Protein AF-A0A6N2DQB6-F1 (afdb_monomer_lite)

Radius of gyration: 18.34 Å; chains: 1; bounding box: 42×37×49 Å

Structure (mmCIF, N/CA/C/O backbone):
data_AF-A0A6N2DQB6-F1
#
_entry.id   AF-A0A6N2DQB6-F1
#
loop_
_atom_site.group_PDB
_atom_site.id
_atom_site.type_symbol
_atom_site.label_atom_id
_atom_site.label_alt_id
_atom_site.label_comp_id
_atom_site.label_asym_id
_atom_site.label_entity_id
_atom_site.label_seq_id
_atom_site.pdbx_PDB_ins_code
_atom_site.Cartn_x
_atom_site.Cartn_y
_atom_site.Cartn_z
_atom_site.occupancy
_atom_site.B_iso_or_equiv
_atom_site.auth_seq_id
_atom_site.auth_comp_id
_atom_site.auth_asym_id
_atom_site.auth_atom_id
_atom_site.pdbx_PDB_model_num
ATOM 1 N N . PRO A 1 1 ? 9.654 -8.615 -25.274 1.00 52.31 1 PRO A N 1
ATOM 2 C CA . PRO A 1 1 ? 10.771 -7.632 -25.199 1.00 52.31 1 PRO A CA 1
ATOM 3 C C . PRO A 1 1 ? 10.633 -6.852 -23.901 1.00 52.31 1 PRO A C 1
ATOM 5 O O . PRO A 1 1 ? 9.494 -6.662 -23.495 1.00 52.31 1 PRO A O 1
ATOM 8 N N . ALA A 1 2 ? 11.724 -6.400 -23.272 1.00 80.81 2 ALA A N 1
ATOM 9 C CA . ALA A 1 2 ? 11.607 -5.555 -22.082 1.00 80.81 2 ALA A CA 1
ATOM 10 C C . ALA A 1 2 ? 10.645 -4.388 -22.374 1.00 80.81 2 ALA A C 1
ATOM 12 O O . ALA A 1 2 ? 10.882 -3.607 -23.299 1.00 80.81 2 ALA A O 1
ATOM 13 N N . GLY A 1 3 ? 9.514 -4.366 -21.672 1.00 90.44 3 GLY A N 1
ATOM 14 C CA . GLY A 1 3 ? 8.464 -3.379 -21.862 1.00 90.44 3 GLY A CA 1
ATOM 15 C C . GLY A 1 3 ? 8.499 -2.304 -20.791 1.00 90.44 3 GLY A C 1
ATOM 16 O O . GLY A 1 3 ? 9.259 -2.378 -19.823 1.00 90.44 3 GLY A O 1
ATOM 17 N N . HIS A 1 4 ? 7.688 -1.277 -20.989 1.00 91.69 4 HIS A N 1
ATOM 18 C CA . HIS A 1 4 ? 7.506 -0.214 -20.015 1.00 91.69 4 HIS A CA 1
ATOM 19 C C . HIS A 1 4 ? 6.040 0.190 -19.942 1.00 91.69 4 HIS A C 1
ATOM 21 O O . HIS A 1 4 ? 5.272 0.023 -20.895 1.00 91.69 4 HIS A O 1
ATOM 27 N N . ARG A 1 5 ? 5.677 0.759 -18.796 1.00 92.94 5 ARG A N 1
ATOM 28 C CA . ARG A 1 5 ? 4.374 1.359 -18.556 1.00 92.94 5 ARG A CA 1
ATOM 29 C C . ARG A 1 5 ? 4.555 2.825 -18.197 1.00 92.94 5 ARG A C 1
ATOM 31 O O . ARG A 1 5 ? 5.340 3.150 -17.313 1.00 92.94 5 ARG A O 1
ATOM 38 N N . VAL A 1 6 ? 3.81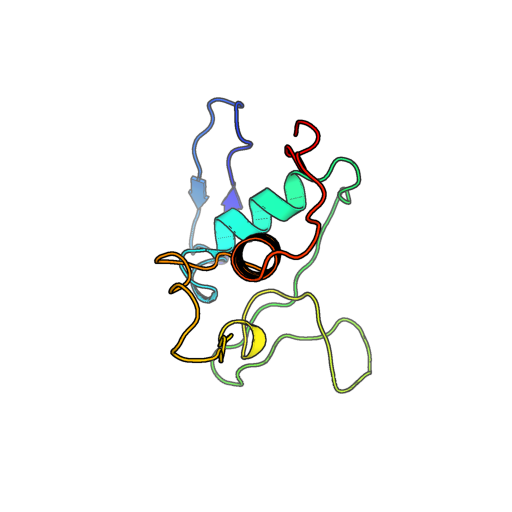6 3.688 -18.880 1.00 92.38 6 VAL A N 1
ATOM 39 C CA . VAL A 1 6 ? 3.649 5.097 -18.529 1.00 92.38 6 VAL A CA 1
ATOM 40 C C . VAL A 1 6 ? 2.319 5.219 -17.803 1.00 92.38 6 VAL A C 1
ATOM 42 O O . VAL A 1 6 ? 1.280 4.839 -18.345 1.00 92.38 6 VAL A O 1
ATOM 45 N N . LEU A 1 7 ? 2.360 5.712 -16.569 1.00 90.81 7 LEU A N 1
ATOM 46 C CA . LEU A 1 7 ? 1.164 6.006 -15.789 1.00 90.81 7 LEU A CA 1
ATOM 47 C C . LEU A 1 7 ? 0.784 7.464 -16.013 1.00 90.81 7 LEU A C 1
ATOM 49 O O . LEU A 1 7 ? 1.634 8.350 -15.920 1.00 90.81 7 LEU A O 1
ATOM 53 N N . ALA A 1 8 ? -0.486 7.713 -16.317 1.00 85.25 8 ALA A N 1
ATOM 54 C CA . ALA A 1 8 ? -0.974 9.079 -16.386 1.00 85.25 8 ALA A CA 1
ATOM 55 C C . ALA A 1 8 ? -0.995 9.702 -14.983 1.00 85.25 8 ALA A C 1
ATOM 57 O O . ALA A 1 8 ? -1.433 9.067 -14.018 1.00 85.25 8 ALA A O 1
ATOM 58 N N . VAL A 1 9 ? -0.565 10.961 -14.896 1.00 77.69 9 VAL A N 1
ATOM 59 C CA . VAL A 1 9 ? -0.710 11.775 -13.684 1.00 77.69 9 VAL A CA 1
ATOM 60 C C . VAL A 1 9 ? -2.183 12.150 -13.535 1.00 77.69 9 VAL A C 1
ATOM 62 O O . VAL A 1 9 ? -2.824 12.552 -14.514 1.00 77.69 9 VAL A O 1
ATOM 65 N N . GLU A 1 10 ? -2.740 12.027 -12.331 1.00 73.12 10 GLU A N 1
ATOM 66 C CA . GLU A 1 10 ? -4.127 12.426 -12.076 1.00 73.12 10 GLU A CA 1
ATOM 67 C C . GLU A 1 10 ? -4.366 13.889 -12.493 1.00 73.12 10 GLU A C 1
ATOM 69 O O . GLU A 1 10 ? -3.548 14.772 -12.247 1.00 73.12 10 GLU A O 1
ATOM 74 N N . GLY A 1 11 ? -5.475 14.150 -13.192 1.00 68.94 11 GLY A N 1
ATOM 75 C CA . GLY A 1 11 ? -5.819 15.491 -13.686 1.00 68.94 11 GLY A CA 1
ATOM 76 C C . GLY A 1 11 ? -5.083 15.947 -14.956 1.00 68.94 11 GLY A C 1
ATOM 77 O O . GLY A 1 11 ? -5.440 16.986 -15.506 1.00 68.94 11 GLY A O 1
ATOM 78 N N . SER A 1 12 ? -4.123 15.173 -15.478 1.00 72.25 12 SER A N 1
ATOM 79 C CA . SER A 1 12 ? -3.384 15.520 -16.710 1.00 72.25 12 SER A CA 1
ATOM 80 C C . SER A 1 12 ? -4.167 15.305 -18.015 1.00 72.25 12 SER A C 1
ATOM 82 O O . SER A 1 12 ? -3.745 15.772 -19.070 1.00 72.25 12 SER A O 1
ATOM 84 N N . GLY A 1 13 ? -5.288 14.575 -17.969 1.00 73.38 13 GLY A N 1
ATOM 85 C CA . GLY A 1 13 ? -6.065 14.186 -19.155 1.00 73.38 13 GLY A CA 1
ATOM 86 C C . GLY A 1 13 ? -5.403 13.111 -20.032 1.00 73.38 13 GLY A C 1
ATOM 87 O O . GLY A 1 13 ? -5.961 12.751 -21.067 1.00 73.38 13 GLY A O 1
ATOM 88 N N . GLY A 1 14 ? -4.235 12.595 -19.633 1.00 78.31 14 GLY A N 1
ATOM 89 C CA . GLY A 1 14 ? -3.573 11.464 -20.283 1.00 78.31 14 GLY A CA 1
ATOM 90 C C . GLY A 1 14 ? -4.208 10.113 -19.935 1.00 78.31 14 GLY A C 1
ATOM 91 O O . GLY A 1 14 ? -4.992 9.997 -18.994 1.00 78.31 14 GLY A O 1
ATOM 92 N N . SER A 1 15 ? -3.836 9.076 -20.686 1.00 84.06 15 SER A N 1
ATOM 93 C CA . SER A 1 15 ? -4.175 7.677 -20.400 1.00 84.06 15 SER A CA 1
ATOM 94 C C . SER A 1 15 ? -2.922 6.871 -20.079 1.00 84.06 15 SER A C 1
ATOM 96 O O . SER A 1 15 ? -1.848 7.167 -20.601 1.00 84.06 15 SER A O 1
ATOM 98 N N . ASP A 1 16 ? -3.067 5.813 -19.283 1.00 92.06 16 ASP A N 1
ATOM 99 C CA . ASP A 1 16 ? -2.005 4.824 -19.112 1.00 92.06 16 ASP A CA 1
ATOM 100 C C . ASP A 1 16 ? -1.631 4.191 -20.455 1.00 92.06 16 ASP A C 1
ATOM 102 O O . ASP A 1 16 ? -2.504 3.856 -21.261 1.00 92.06 16 ASP A O 1
ATOM 106 N N . VAL A 1 17 ? -0.334 3.988 -20.679 1.00 93.62 17 VAL A N 1
ATOM 107 C CA . VAL A 1 17 ? 0.186 3.341 -21.888 1.00 93.62 17 VAL A CA 1
ATOM 108 C C . VAL A 1 17 ? 1.159 2.242 -21.495 1.00 93.62 17 VAL A C 1
ATOM 110 O O . VAL A 1 17 ? 2.042 2.453 -20.668 1.00 93.62 17 VAL A O 1
ATOM 113 N N . VAL A 1 18 ? 1.024 1.078 -22.125 1.00 95.00 18 VAL A N 1
ATOM 114 C CA . VAL A 1 18 ? 1.979 -0.029 -22.026 1.00 95.00 18 VAL A CA 1
ATOM 115 C C . VAL A 1 18 ? 2.572 -0.282 -23.404 1.00 95.00 18 VAL A C 1
ATOM 117 O O . VAL A 1 18 ? 1.841 -0.409 -24.387 1.00 95.00 18 VAL A O 1
ATOM 120 N N . VAL A 1 19 ? 3.898 -0.385 -23.471 1.00 93.81 19 VAL A N 1
ATOM 121 C CA . VAL A 1 19 ? 4.624 -0.796 -24.676 1.00 93.81 19 VAL A CA 1
ATOM 122 C C . VAL A 1 19 ? 5.435 -2.041 -24.348 1.00 93.81 19 VAL A C 1
ATOM 124 O O . VAL A 1 19 ? 6.305 -2.005 -23.481 1.00 93.81 19 VAL A O 1
ATOM 127 N N . GLY A 1 20 ? 5.182 -3.133 -25.070 1.00 94.25 20 GLY A N 1
ATOM 128 C CA . GLY A 1 20 ? 5.773 -4.436 -24.761 1.00 94.25 20 GLY A CA 1
ATOM 129 C C . GLY A 1 20 ? 5.104 -5.086 -23.550 1.00 94.25 20 GLY A C 1
ATOM 130 O O . GLY A 1 20 ? 3.895 -4.959 -23.371 1.00 94.25 20 GLY A O 1
ATOM 131 N N . ASP A 1 21 ? 5.892 -5.789 -22.741 1.00 93.44 21 ASP A N 1
ATOM 132 C CA . ASP A 1 21 ? 5.404 -6.481 -21.546 1.00 93.44 21 ASP A CA 1
ATOM 133 C C . ASP A 1 21 ? 5.227 -5.481 -20.384 1.00 93.44 21 ASP A C 1
ATOM 135 O O . ASP A 1 21 ? 6.157 -4.737 -20.070 1.00 93.44 21 ASP A O 1
ATOM 139 N N . ASP A 1 22 ? 4.052 -5.442 -19.736 1.00 93.00 22 ASP A N 1
ATOM 140 C CA . ASP A 1 22 ? 3.819 -4.541 -18.594 1.00 93.00 22 ASP A CA 1
ATOM 141 C C . ASP A 1 22 ? 4.671 -4.988 -17.390 1.00 93.00 22 ASP A C 1
ATOM 143 O O . ASP A 1 22 ? 4.405 -6.064 -16.828 1.00 93.00 22 ASP A O 1
ATOM 147 N N . PRO A 1 23 ? 5.655 -4.175 -16.950 1.00 92.44 23 PRO A N 1
ATOM 148 C CA . PRO A 1 23 ? 6.538 -4.536 -15.848 1.00 92.44 23 PRO A CA 1
ATOM 149 C C . PRO A 1 23 ? 5.806 -4.662 -14.508 1.00 92.44 23 PRO A C 1
ATOM 151 O O . PRO A 1 23 ? 6.354 -5.275 -13.596 1.00 92.44 23 PRO A O 1
ATOM 154 N N . LEU A 1 24 ? 4.590 -4.116 -14.368 1.00 93.56 24 LEU A N 1
ATOM 155 C CA . LEU A 1 24 ? 3.807 -4.188 -13.134 1.00 93.56 24 LEU A CA 1
ATOM 156 C C . LEU A 1 24 ? 2.936 -5.450 -13.019 1.00 93.56 24 LEU A C 1
ATOM 158 O O . LEU A 1 24 ? 2.421 -5.730 -11.938 1.00 93.56 24 LEU A O 1
ATOM 162 N N . THR A 1 25 ? 2.811 -6.245 -14.089 1.00 91.88 25 THR A N 1
ATOM 163 C CA . THR A 1 25 ? 1.994 -7.476 -14.107 1.00 91.88 25 THR A CA 1
ATOM 164 C C . THR A 1 25 ? 2.270 -8.422 -12.928 1.00 91.88 25 THR A C 1
ATOM 166 O O . THR A 1 25 ? 1.303 -8.885 -12.319 1.00 91.88 25 THR A O 1
ATOM 169 N N . PRO A 1 26 ? 3.535 -8.699 -12.538 1.00 90.62 26 PRO A N 1
ATOM 170 C CA . PRO A 1 26 ? 3.823 -9.650 -11.459 1.00 90.62 26 PRO A CA 1
ATOM 171 C C . PRO A 1 26 ? 3.369 -9.196 -10.064 1.00 90.62 26 PRO A C 1
ATOM 173 O O . PRO A 1 26 ? 3.318 -10.012 -9.152 1.00 90.62 26 PRO A O 1
ATOM 176 N N . TYR A 1 27 ? 3.051 -7.911 -9.881 1.00 90.94 27 TYR A N 1
ATOM 177 C CA . TYR A 1 27 ? 2.757 -7.315 -8.572 1.00 90.94 27 TYR A CA 1
ATOM 178 C C . TYR A 1 27 ? 1.252 -7.196 -8.281 1.00 90.94 27 TYR A C 1
ATOM 180 O O . TYR A 1 27 ? 0.858 -6.746 -7.205 1.00 90.94 27 TYR A O 1
ATOM 188 N N . GLY A 1 28 ? 0.402 -7.602 -9.228 1.00 89.44 28 GLY A N 1
ATOM 189 C CA . GLY A 1 28 ? -1.049 -7.586 -9.076 1.00 89.44 28 GLY A CA 1
ATOM 190 C C . GLY A 1 28 ? -1.713 -6.232 -9.379 1.00 89.44 28 GLY A C 1
ATOM 191 O O . GLY A 1 28 ? -1.053 -5.243 -9.702 1.00 89.44 28 GLY A O 1
ATOM 192 N N . PRO A 1 29 ? -3.054 -6.174 -9.300 1.00 88.25 29 PRO A N 1
ATOM 193 C CA . PRO A 1 29 ? -3.843 -5.066 -9.846 1.00 88.25 29 PRO A CA 1
ATOM 194 C C . PRO A 1 29 ? -3.620 -3.715 -9.146 1.00 88.25 29 PRO A C 1
ATOM 196 O O . PRO A 1 29 ? -3.750 -2.681 -9.791 1.00 88.25 29 PRO A O 1
ATOM 199 N N . GLY A 1 30 ? -3.248 -3.705 -7.860 1.00 88.38 30 GLY A N 1
ATOM 200 C CA . GLY A 1 30 ? -3.006 -2.471 -7.096 1.00 88.38 30 GLY A CA 1
ATOM 201 C C . GLY A 1 30 ? -1.635 -1.823 -7.333 1.00 88.38 30 GLY A C 1
ATOM 202 O O . GLY A 1 30 ? -1.375 -0.734 -6.825 1.00 88.38 30 GLY A O 1
ATOM 203 N N . ALA A 1 31 ? -0.747 -2.466 -8.097 1.00 92.12 31 ALA A N 1
ATOM 204 C CA . ALA A 1 31 ? 0.636 -2.024 -8.271 1.00 92.12 31 ALA A CA 1
ATOM 205 C C . ALA A 1 31 ? 0.752 -0.625 -8.895 1.00 92.12 31 ALA A C 1
ATOM 207 O O . ALA A 1 31 ? 1.512 0.211 -8.410 1.00 92.12 31 ALA A O 1
ATOM 208 N N . ALA A 1 32 ? -0.031 -0.346 -9.941 1.00 92.50 32 ALA A N 1
ATOM 209 C CA . ALA A 1 32 ? -0.024 0.958 -10.602 1.00 92.50 32 ALA A CA 1
ATOM 210 C C . ALA A 1 32 ? -0.471 2.081 -9.652 1.00 92.50 32 ALA A C 1
ATOM 212 O O . ALA A 1 32 ? 0.147 3.143 -9.619 1.00 92.50 32 ALA A O 1
ATOM 213 N N . ASP A 1 33 ? -1.490 1.830 -8.830 1.00 89.81 33 ASP A N 1
ATOM 214 C CA . ASP A 1 33 ? -1.992 2.812 -7.865 1.00 89.81 33 ASP A CA 1
ATOM 215 C C . ASP A 1 33 ? -1.001 3.053 -6.726 1.00 89.81 33 ASP A C 1
ATOM 217 O O . ASP A 1 33 ? -0.850 4.185 -6.263 1.00 89.81 33 ASP A O 1
ATOM 221 N N . MET A 1 34 ? -0.256 2.024 -6.311 1.00 89.62 34 MET A N 1
ATOM 222 C CA . MET A 1 34 ? 0.848 2.193 -5.364 1.00 89.62 34 MET A CA 1
ATOM 223 C C . MET A 1 34 ? 1.955 3.087 -5.932 1.00 89.62 34 MET A C 1
ATOM 225 O O . MET A 1 34 ? 2.439 3.965 -5.216 1.00 89.62 34 MET A O 1
ATOM 229 N N . VAL A 1 35 ? 2.316 2.917 -7.210 1.00 92.44 35 VAL A N 1
ATOM 230 C CA . VAL A 1 35 ? 3.313 3.777 -7.872 1.00 92.44 35 VAL A CA 1
ATOM 231 C C . VAL A 1 35 ? 2.802 5.215 -7.986 1.00 92.44 35 VAL A C 1
ATOM 233 O O . VAL A 1 35 ? 3.509 6.130 -7.572 1.00 92.44 35 VAL A O 1
ATOM 236 N N . ARG A 1 36 ? 1.557 5.431 -8.435 1.00 90.94 36 ARG A N 1
ATOM 237 C CA . ARG A 1 36 ? 0.949 6.779 -8.469 1.00 90.94 36 ARG A CA 1
ATOM 238 C C . ARG A 1 36 ? 0.923 7.438 -7.099 1.00 90.94 36 ARG A C 1
ATOM 240 O O . ARG A 1 36 ? 1.196 8.624 -6.968 1.00 90.94 36 ARG A O 1
ATOM 247 N N . ARG A 1 37 ? 0.593 6.675 -6.057 1.00 88.06 37 ARG A N 1
ATOM 248 C CA . ARG A 1 37 ? 0.560 7.202 -4.694 1.00 88.06 37 ARG A CA 1
ATOM 249 C C . ARG A 1 37 ? 1.941 7.667 -4.234 1.00 88.06 37 ARG A C 1
ATOM 251 O O . ARG A 1 37 ? 2.003 8.663 -3.519 1.00 88.06 37 ARG A O 1
ATOM 258 N N . ALA A 1 38 ? 3.000 6.939 -4.588 1.00 90.00 38 ALA A N 1
ATOM 259 C CA . ALA A 1 38 ? 4.370 7.342 -4.289 1.00 90.00 38 ALA A CA 1
ATOM 260 C C . ALA A 1 38 ? 4.768 8.604 -5.075 1.00 90.00 38 ALA A C 1
ATOM 262 O O . ALA A 1 38 ? 5.336 9.523 -4.493 1.00 90.00 38 ALA A O 1
ATOM 263 N N . ASP A 1 39 ? 4.397 8.672 -6.355 1.00 91.50 39 ASP A N 1
ATOM 264 C CA . ASP A 1 39 ? 4.617 9.830 -7.234 1.00 91.50 39 ASP A CA 1
ATOM 265 C C . ASP A 1 39 ? 3.890 11.101 -6.753 1.00 91.50 39 ASP A C 1
ATOM 267 O O . ASP A 1 39 ? 4.397 12.210 -6.869 1.00 91.50 39 ASP A O 1
ATOM 271 N N . ALA A 1 40 ? 2.726 10.950 -6.119 1.00 89.50 40 ALA A N 1
ATOM 272 C CA . ALA A 1 40 ? 1.912 12.072 -5.654 1.00 89.50 40 ALA A CA 1
ATOM 273 C C . ALA A 1 40 ? 2.465 12.815 -4.418 1.00 89.50 40 ALA A C 1
ATOM 275 O O . ALA A 1 40 ? 1.859 13.793 -3.972 1.00 89.50 40 ALA A O 1
ATOM 276 N N . TYR A 1 41 ? 3.560 12.357 -3.802 1.00 89.62 41 TYR A N 1
ATOM 277 C CA . TYR A 1 41 ? 4.148 13.067 -2.666 1.00 89.62 41 TYR A CA 1
ATOM 278 C C . TYR A 1 41 ? 4.870 14.338 -3.130 1.00 89.62 41 TYR A C 1
ATOM 280 O O . TYR A 1 41 ? 5.703 14.306 -4.027 1.00 89.62 41 TYR A O 1
ATOM 288 N N . THR A 1 42 ? 4.627 15.466 -2.456 1.00 92.50 42 THR A N 1
ATOM 289 C CA . THR A 1 42 ? 5.275 16.756 -2.783 1.00 92.50 42 THR A CA 1
ATOM 290 C C . THR A 1 42 ? 6.794 16.742 -2.609 1.00 92.50 42 THR A C 1
ATOM 292 O O . THR A 1 42 ? 7.489 17.618 -3.114 1.00 92.50 42 THR A O 1
ATOM 295 N N . ASN A 1 43 ? 7.303 15.756 -1.876 1.00 93.25 43 ASN A N 1
ATOM 296 C CA . ASN A 1 43 ? 8.712 15.502 -1.624 1.00 93.25 43 ASN A CA 1
ATOM 297 C C . ASN A 1 43 ? 9.188 14.178 -2.246 1.00 93.25 43 ASN A C 1
ATOM 299 O O . ASN A 1 43 ? 10.139 13.581 -1.736 1.00 93.25 43 ASN A O 1
ATOM 303 N N . VAL A 1 44 ? 8.515 13.688 -3.292 1.00 94.44 44 VAL A N 1
ATOM 304 C CA . VAL A 1 44 ? 8.977 12.521 -4.049 1.00 94.44 44 VAL A CA 1
ATOM 305 C C . VAL A 1 44 ? 10.340 12.802 -4.694 1.00 94.44 44 VAL A C 1
ATOM 307 O O . VAL A 1 44 ? 10.673 13.940 -5.017 1.00 94.44 44 VAL A O 1
ATOM 310 N N . ALA A 1 45 ? 11.152 11.757 -4.847 1.00 93.00 45 ALA A N 1
ATOM 311 C CA . ALA A 1 45 ? 12.420 11.839 -5.560 1.00 93.00 45 ALA A CA 1
ATOM 312 C C . ALA A 1 45 ? 12.200 11.930 -7.078 1.00 93.00 45 ALA A C 1
ATOM 314 O O . ALA A 1 45 ? 11.265 11.328 -7.598 1.00 93.00 45 ALA A O 1
ATOM 315 N N . ASP A 1 46 ? 13.127 12.574 -7.795 1.00 93.69 46 ASP A N 1
ATOM 316 C CA . ASP A 1 46 ? 13.118 12.610 -9.269 1.00 93.69 46 ASP A CA 1
ATOM 317 C C . ASP A 1 46 ? 13.243 11.210 -9.897 1.00 93.69 46 ASP A C 1
ATOM 319 O O . ASP A 1 46 ? 12.793 10.967 -11.016 1.00 93.69 46 ASP A O 1
ATOM 323 N N . LEU A 1 47 ? 13.884 10.281 -9.180 1.00 93.50 47 LEU A N 1
ATOM 324 C CA . LEU A 1 47 ? 14.038 8.891 -9.583 1.00 93.50 47 LEU A CA 1
ATOM 325 C C . LEU A 1 47 ? 13.816 7.966 -8.386 1.00 93.50 47 LEU A C 1
ATOM 327 O O . LEU A 1 47 ? 14.500 8.072 -7.368 1.00 93.50 47 LEU A O 1
ATOM 331 N N . MET A 1 48 ? 12.909 7.007 -8.553 1.00 92.00 48 MET A N 1
ATOM 332 C CA . MET A 1 48 ? 12.752 5.864 -7.657 1.00 92.00 48 MET A CA 1
ATOM 333 C C . MET A 1 48 ? 13.118 4.576 -8.386 1.00 92.00 48 MET A C 1
ATOM 335 O O . MET A 1 48 ? 12.706 4.350 -9.523 1.00 92.00 48 MET A O 1
ATOM 339 N N . ILE A 1 49 ? 13.882 3.719 -7.712 1.00 91.25 49 ILE A N 1
ATOM 340 C CA . ILE A 1 49 ? 14.292 2.413 -8.225 1.00 91.25 49 ILE A CA 1
ATOM 341 C C . ILE A 1 49 ? 13.754 1.352 -7.270 1.00 91.25 49 ILE A C 1
ATOM 343 O O . ILE A 1 49 ? 14.030 1.395 -6.074 1.00 91.25 49 ILE A O 1
ATOM 347 N N . ASN A 1 50 ? 12.994 0.400 -7.806 1.00 90.44 50 ASN A N 1
ATOM 348 C CA . ASN A 1 50 ? 12.485 -0.747 -7.064 1.00 90.44 50 ASN A CA 1
ATOM 349 C C . ASN A 1 50 ? 13.144 -2.029 -7.584 1.00 90.44 50 ASN A C 1
ATOM 351 O O . ASN A 1 50 ? 13.217 -2.236 -8.798 1.00 90.44 50 ASN A O 1
ATOM 355 N N . GLY A 1 51 ? 13.602 -2.892 -6.675 1.00 89.69 51 GLY A N 1
ATOM 356 C CA . GLY A 1 51 ? 14.087 -4.224 -7.032 1.00 89.69 51 GLY A CA 1
ATOM 357 C C . GLY A 1 51 ? 12.985 -5.035 -7.720 1.00 89.69 51 GLY A C 1
ATOM 358 O O . GLY A 1 51 ? 11.810 -4.933 -7.365 1.00 89.69 51 GLY A O 1
ATOM 359 N N . ARG A 1 52 ? 13.345 -5.830 -8.731 1.00 90.50 52 ARG A N 1
ATOM 360 C CA . ARG A 1 52 ? 12.378 -6.695 -9.416 1.00 90.50 52 ARG A CA 1
ATOM 361 C C . ARG A 1 52 ? 12.000 -7.865 -8.509 1.00 90.50 52 ARG A C 1
ATOM 363 O O . ARG A 1 52 ? 12.890 -8.560 -8.041 1.00 90.50 52 ARG A O 1
ATOM 370 N N . TYR A 1 53 ? 10.704 -8.110 -8.339 1.00 90.44 53 TYR A N 1
ATOM 371 C CA . TYR A 1 53 ? 10.209 -9.334 -7.713 1.00 90.44 53 TYR A CA 1
ATOM 372 C C . TYR A 1 53 ? 10.486 -10.560 -8.593 1.00 90.44 53 TYR A C 1
ATOM 374 O O . TYR A 1 53 ? 10.157 -10.554 -9.788 1.00 90.44 53 TYR A O 1
ATOM 382 N N . ASP A 1 54 ? 11.080 -11.593 -7.999 1.00 90.12 54 ASP A N 1
ATOM 383 C CA . ASP A 1 54 ? 11.265 -12.907 -8.604 1.00 90.12 54 ASP A CA 1
ATOM 384 C C . ASP A 1 54 ? 10.213 -13.896 -8.065 1.00 90.12 54 ASP A C 1
ATOM 386 O O . ASP A 1 54 ? 10.268 -14.275 -6.894 1.00 90.12 54 ASP A O 1
ATOM 390 N N . PRO A 1 55 ? 9.243 -14.332 -8.891 1.00 87.25 55 PRO A N 1
ATOM 391 C CA . PRO A 1 55 ? 8.207 -15.261 -8.453 1.00 87.25 55 PRO A CA 1
ATOM 392 C C . PRO A 1 55 ? 8.715 -16.695 -8.235 1.00 87.25 55 PRO A C 1
ATOM 394 O O . PRO A 1 55 ? 7.990 -17.486 -7.634 1.00 87.25 55 PRO A O 1
ATOM 397 N N . GLU A 1 56 ? 9.901 -17.066 -8.734 1.00 91.19 56 GLU A N 1
ATOM 398 C CA . GLU A 1 56 ? 10.454 -18.412 -8.519 1.00 91.19 56 GLU A CA 1
ATOM 399 C C . GLU A 1 56 ? 11.040 -18.564 -7.112 1.00 91.19 56 GLU A C 1
ATOM 401 O O . GLU A 1 56 ? 10.909 -19.629 -6.505 1.00 91.19 56 GLU A O 1
ATOM 406 N N . THR A 1 57 ? 11.655 -17.502 -6.586 1.00 89.69 57 THR A N 1
ATOM 407 C CA . THR A 1 57 ? 12.263 -17.492 -5.246 1.00 89.69 57 THR A CA 1
ATOM 408 C C . THR A 1 57 ? 11.422 -16.767 -4.194 1.00 89.69 57 THR A C 1
ATOM 410 O O . THR A 1 57 ? 11.692 -16.916 -3.007 1.00 89.69 57 THR A O 1
ATOM 413 N N . ASP A 1 58 ? 10.380 -16.036 -4.606 1.00 87.62 58 ASP A N 1
ATOM 414 C CA . ASP A 1 58 ? 9.595 -15.114 -3.769 1.00 87.62 58 ASP A CA 1
ATOM 415 C C . ASP A 1 58 ? 10.443 -13.974 -3.162 1.00 87.62 58 ASP A C 1
ATOM 417 O O . ASP A 1 58 ? 10.157 -13.458 -2.080 1.00 87.62 58 ASP A O 1
ATOM 421 N N . GLU A 1 59 ? 11.495 -13.555 -3.872 1.00 86.50 59 GLU A N 1
ATOM 422 C CA . GLU A 1 59 ? 12.465 -12.568 -3.388 1.00 86.50 59 GLU A CA 1
ATOM 423 C C . GLU A 1 59 ? 12.415 -11.247 -4.160 1.00 86.50 59 GLU A C 1
ATOM 425 O O . GLU A 1 59 ? 12.001 -11.158 -5.318 1.00 86.50 59 GLU A O 1
ATOM 430 N N . ILE A 1 60 ? 12.883 -10.190 -3.497 1.00 88.38 60 ILE A N 1
ATOM 431 C CA . ILE A 1 60 ? 13.139 -8.879 -4.090 1.00 88.38 60 ILE A CA 1
ATOM 432 C C . ILE A 1 60 ? 14.578 -8.512 -3.721 1.00 88.38 60 ILE A C 1
ATOM 434 O O . ILE A 1 60 ? 14.882 -8.448 -2.528 1.00 88.38 60 ILE A O 1
ATOM 438 N N . PRO A 1 61 ? 15.465 -8.249 -4.697 1.00 86.56 61 PRO A N 1
ATOM 439 C CA . PRO A 1 61 ? 16.828 -7.837 -4.406 1.00 86.56 61 PRO A CA 1
ATOM 440 C C . PRO A 1 61 ? 16.853 -6.546 -3.587 1.00 86.56 61 PRO A C 1
ATOM 442 O O . PRO A 1 61 ? 16.268 -5.534 -3.983 1.00 86.56 61 PRO A O 1
ATOM 445 N N . ALA A 1 62 ? 17.560 -6.588 -2.462 1.00 84.25 62 ALA A N 1
ATOM 446 C CA . ALA A 1 62 ? 17.886 -5.410 -1.680 1.00 84.25 62 ALA A CA 1
ATOM 447 C C . ALA A 1 62 ? 19.030 -4.625 -2.342 1.00 84.25 62 ALA A C 1
ATOM 449 O O . ALA A 1 62 ? 19.867 -5.187 -3.049 1.00 84.25 62 ALA A O 1
ATOM 450 N N . PHE A 1 63 ? 19.100 -3.321 -2.074 1.00 84.44 63 PHE A N 1
ATOM 451 C CA . PHE A 1 63 ? 20.245 -2.478 -2.452 1.00 84.44 63 PHE A CA 1
ATOM 452 C C . PHE A 1 63 ? 21.286 -2.378 -1.325 1.00 84.44 63 PHE A C 1
ATOM 454 O O . PHE A 1 63 ? 22.062 -1.426 -1.265 1.00 84.44 63 PHE A O 1
ATOM 461 N N . GLU A 1 64 ? 21.265 -3.334 -0.401 1.00 81.12 64 GLU A N 1
ATOM 462 C CA . GLU A 1 64 ? 22.034 -3.339 0.837 1.00 81.12 64 GLU A CA 1
ATOM 463 C C . GLU A 1 64 ? 22.383 -4.787 1.243 1.00 81.12 64 GLU A C 1
ATOM 465 O O . GLU A 1 64 ? 21.874 -5.738 0.652 1.00 81.12 64 GLU A O 1
ATOM 470 N N . GLU A 1 65 ? 23.343 -4.957 2.158 1.00 82.06 65 GLU A N 1
ATOM 471 C CA . GLU A 1 65 ? 23.946 -6.264 2.494 1.00 82.06 65 GLU A CA 1
ATOM 472 C C . GLU A 1 65 ? 23.195 -7.046 3.590 1.00 82.06 65 GLU A C 1
ATOM 474 O O . GLU A 1 65 ? 23.560 -8.178 3.921 1.00 82.06 65 GLU A O 1
ATOM 479 N N . GLN A 1 66 ? 22.186 -6.446 4.213 1.00 80.06 66 GLN A N 1
ATOM 480 C CA . GLN A 1 66 ? 21.382 -7.057 5.260 1.00 80.06 66 GLN A CA 1
ATOM 481 C C . GLN A 1 66 ? 20.468 -8.138 4.672 1.00 80.06 66 GLN A C 1
ATOM 483 O O . GLN A 1 66 ? 19.993 -8.092 3.542 1.00 80.06 66 GLN A O 1
ATOM 488 N N . VAL A 1 67 ? 20.198 -9.144 5.502 1.00 75.19 67 VAL A N 1
ATOM 489 C CA . VAL A 1 67 ? 19.356 -10.296 5.143 1.00 75.19 67 VAL A CA 1
ATOM 490 C C . VAL A 1 67 ? 17.881 -9.904 4.989 1.00 75.19 67 VAL A C 1
ATOM 492 O O . VAL A 1 67 ? 17.120 -10.602 4.327 1.00 75.19 67 VAL A O 1
ATOM 495 N N . GLY A 1 68 ? 17.457 -8.813 5.630 1.00 76.62 68 GLY A N 1
ATOM 496 C CA . GLY A 1 68 ? 16.077 -8.347 5.614 1.00 76.62 68 GLY A CA 1
ATOM 497 C C . GLY A 1 68 ? 15.977 -6.967 4.992 1.00 76.62 68 GLY A C 1
A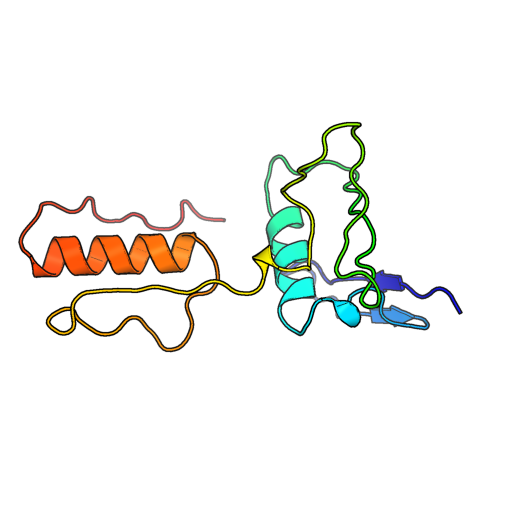T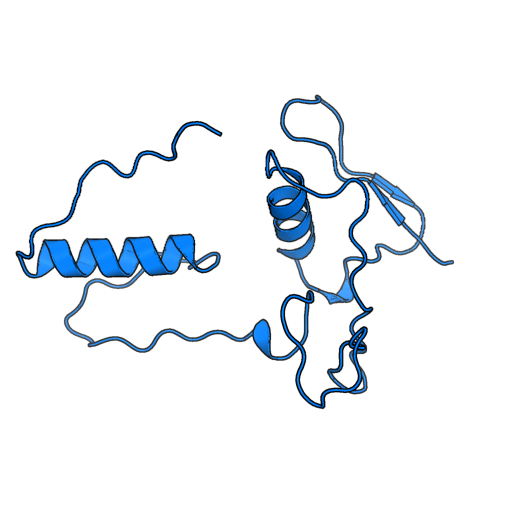OM 498 O O . GLY A 1 68 ? 16.622 -6.041 5.473 1.00 76.62 68 GLY A O 1
ATOM 499 N N . SER A 1 69 ? 15.101 -6.839 3.997 1.00 75.69 69 SER A N 1
ATOM 500 C CA . SER A 1 69 ? 14.824 -5.584 3.306 1.00 75.69 69 SER A CA 1
ATOM 501 C C . SER A 1 69 ? 13.341 -5.227 3.377 1.00 75.69 69 SER A C 1
ATOM 503 O O . SER A 1 69 ? 12.484 -6.081 3.611 1.00 75.69 69 SER A O 1
ATOM 505 N N . HIS A 1 70 ? 13.025 -3.948 3.196 1.00 82.19 70 HIS A N 1
ATOM 506 C CA . HIS A 1 70 ? 11.663 -3.424 3.265 1.00 82.19 70 HIS A CA 1
ATOM 507 C C . HIS A 1 70 ? 11.460 -2.275 2.278 1.00 82.19 70 HIS A C 1
ATOM 509 O O . HIS A 1 70 ? 12.413 -1.638 1.834 1.00 82.19 70 HIS A O 1
ATOM 515 N N . GLY A 1 71 ? 10.200 -1.947 1.991 1.00 82.38 71 GLY A N 1
ATOM 516 C CA . GLY A 1 71 ? 9.844 -0.792 1.160 1.00 82.38 71 GLY A CA 1
ATOM 517 C C . GLY A 1 71 ? 9.830 -1.070 -0.343 1.00 82.38 71 GLY A C 1
ATOM 518 O O . GLY A 1 71 ? 9.446 -0.188 -1.105 1.00 82.38 71 GLY A O 1
ATOM 519 N N . GLY A 1 72 ? 10.188 -2.286 -0.764 1.00 86.75 72 GLY A N 1
ATOM 520 C CA . GLY A 1 72 ? 9.979 -2.734 -2.136 1.00 86.75 72 GLY A CA 1
ATOM 521 C C . GLY A 1 72 ? 8.505 -3.009 -2.453 1.00 86.75 72 GLY A C 1
ATOM 522 O O . GLY A 1 72 ? 7.654 -3.003 -1.563 1.00 86.75 72 GLY A O 1
ATOM 523 N N . LEU A 1 73 ? 8.194 -3.291 -3.716 1.00 90.12 73 LEU A N 1
ATOM 524 C CA . LEU A 1 73 ? 6.876 -3.760 -4.163 1.00 90.12 73 LEU A CA 1
ATOM 525 C C . LEU A 1 73 ? 6.874 -5.287 -4.347 1.00 90.12 73 LEU A C 1
ATOM 527 O O . LEU A 1 73 ? 7.798 -5.815 -4.951 1.00 90.12 73 LEU A O 1
ATOM 531 N N . GLY A 1 74 ? 5.823 -5.987 -3.902 1.00 88.94 74 GLY A N 1
ATOM 532 C CA . GLY A 1 74 ? 5.666 -7.442 -4.098 1.00 88.94 74 GLY A CA 1
ATOM 533 C C . GLY A 1 74 ? 6.126 -8.305 -2.918 1.00 88.94 74 GLY A C 1
ATOM 534 O O . GLY A 1 74 ? 6.427 -7.775 -1.850 1.00 88.94 74 GLY A O 1
ATOM 535 N N . GLY A 1 75 ? 6.163 -9.627 -3.113 1.00 87.31 75 GLY A N 1
ATOM 536 C CA . GLY A 1 75 ? 6.591 -10.615 -2.112 1.00 87.31 75 GLY A CA 1
ATOM 537 C C . GLY A 1 75 ? 5.626 -10.801 -0.933 1.00 87.31 75 GLY A C 1
ATOM 538 O O . GLY A 1 75 ? 4.500 -10.291 -0.929 1.00 87.31 75 GLY A O 1
ATOM 539 N N . ALA A 1 76 ? 6.083 -11.504 0.107 1.00 84.38 76 ALA A N 1
ATOM 540 C CA . ALA A 1 76 ? 5.278 -11.883 1.278 1.00 84.38 76 ALA A CA 1
ATOM 541 C C . ALA A 1 76 ? 4.602 -10.707 2.022 1.00 84.38 76 ALA A C 1
ATOM 543 O O . ALA A 1 76 ? 3.532 -10.869 2.608 1.00 84.38 76 ALA A O 1
ATOM 544 N N . GLN A 1 77 ? 5.163 -9.495 1.956 1.00 84.62 77 GLN A N 1
ATOM 545 C CA . GLN A 1 77 ? 4.564 -8.274 2.530 1.00 84.62 77 GLN A CA 1
ATOM 546 C C . GLN A 1 77 ? 3.208 -7.886 1.903 1.00 84.62 77 GLN A C 1
ATOM 548 O O . GLN A 1 77 ? 2.492 -7.047 2.449 1.00 84.62 77 GLN A O 1
ATOM 553 N N . THR A 1 78 ? 2.830 -8.502 0.779 1.00 85.50 78 THR A N 1
ATOM 554 C CA . THR A 1 78 ? 1.530 -8.303 0.115 1.00 85.50 78 THR A CA 1
ATOM 555 C C . THR A 1 78 ? 0.399 -9.164 0.684 1.00 85.50 78 THR A C 1
ATOM 557 O O . THR A 1 78 ? -0.732 -9.063 0.211 1.00 85.50 78 THR A O 1
ATOM 560 N N . GLN A 1 79 ? 0.659 -9.973 1.719 1.00 86.62 79 GLN A N 1
ATOM 561 C CA . GLN A 1 79 ? -0.329 -10.861 2.346 1.00 86.62 79 GLN A CA 1
ATOM 562 C C . GLN A 1 79 ? -0.702 -10.413 3.776 1.00 86.62 79 GLN A C 1
ATOM 564 O O . GLN A 1 79 ? -0.478 -11.150 4.740 1.00 86.62 79 GLN A O 1
ATOM 569 N N . PRO A 1 80 ? -1.253 -9.198 3.969 1.00 88.19 80 PRO A N 1
ATOM 570 C CA . PRO A 1 80 ? -1.635 -8.737 5.294 1.00 88.19 80 PRO A CA 1
ATOM 571 C C . PRO A 1 80 ? -2.900 -9.445 5.790 1.00 88.19 80 PRO A C 1
ATOM 573 O O . PRO A 1 80 ? -3.790 -9.807 5.019 1.00 88.19 80 PRO A O 1
ATOM 576 N N . PHE A 1 81 ? -3.033 -9.541 7.110 1.00 90.81 81 PHE A N 1
ATOM 577 C CA . PHE A 1 81 ? -4.288 -9.894 7.764 1.00 90.81 81 PHE A CA 1
ATOM 578 C C . PHE A 1 81 ? -4.556 -8.956 8.940 1.00 90.81 81 PHE A C 1
ATOM 580 O O . PHE A 1 81 ? -3.633 -8.442 9.572 1.00 90.81 81 PHE A O 1
ATOM 587 N N . LEU A 1 82 ? -5.836 -8.750 9.247 1.00 91.69 82 LEU A N 1
ATOM 588 C CA . LEU A 1 82 ? -6.277 -8.035 10.438 1.00 91.69 82 LEU A CA 1
ATOM 589 C C . LEU A 1 82 ? -7.115 -8.983 11.294 1.00 91.69 82 LEU A C 1
ATOM 591 O O . LEU A 1 82 ? -8.201 -9.396 10.892 1.00 91.69 82 LEU A O 1
ATOM 595 N N . LEU A 1 83 ? -6.613 -9.310 12.482 1.00 95.12 83 LEU A N 1
ATOM 596 C CA . LEU A 1 83 ? -7.360 -10.035 13.504 1.00 95.12 83 LEU A CA 1
ATOM 597 C C . LEU A 1 83 ? -7.948 -9.030 14.497 1.00 95.12 83 LEU A C 1
ATOM 599 O O . LEU A 1 83 ? -7.223 -8.188 15.025 1.00 95.12 83 LEU A O 1
ATOM 603 N N . TYR A 1 84 ? -9.250 -9.117 14.759 1.00 95.25 84 TYR A N 1
ATOM 604 C CA . TYR A 1 84 ? -9.954 -8.191 15.644 1.00 95.25 84 TYR A CA 1
ATOM 605 C C . TYR A 1 84 ? -11.080 -8.898 16.422 1.00 95.25 84 TYR A C 1
ATOM 607 O O . TYR A 1 84 ? -11.547 -9.956 15.987 1.00 95.25 84 TYR A O 1
ATOM 615 N N . PRO A 1 85 ? -11.517 -8.362 17.582 1.00 96.69 85 PRO A N 1
ATOM 616 C CA . PRO A 1 85 ? -12.600 -8.954 18.364 1.00 96.69 85 PRO A CA 1
ATOM 617 C C . PRO A 1 85 ? -13.907 -9.048 17.573 1.00 96.69 85 PRO A C 1
ATOM 619 O O . PRO A 1 85 ? -14.321 -8.090 16.928 1.00 96.69 85 PRO A O 1
ATOM 622 N N . ALA A 1 86 ? -14.611 -10.175 17.692 1.00 96.00 86 ALA A N 1
ATOM 623 C CA . ALA A 1 86 ? -15.867 -10.406 16.970 1.00 96.00 86 ALA A CA 1
ATOM 624 C C . ALA A 1 86 ? -16.993 -9.417 17.335 1.00 96.00 86 ALA A C 1
ATOM 626 O O . ALA A 1 86 ? -17.950 -9.278 16.580 1.00 96.00 86 ALA A O 1
ATOM 627 N N . SER A 1 87 ? -16.892 -8.747 18.487 1.00 95.75 87 SER A N 1
ATOM 628 C CA . SER A 1 87 ? -17.840 -7.720 18.925 1.00 95.75 87 SER A CA 1
ATOM 629 C C . SER A 1 87 ? -17.645 -6.368 18.237 1.00 95.75 87 SER A C 1
ATOM 631 O O . SER A 1 87 ? -18.505 -5.503 18.376 1.00 95.75 87 SER A O 1
ATOM 633 N N . PHE A 1 88 ? -16.527 -6.152 17.539 1.00 95.69 88 PHE A N 1
ATOM 634 C CA . PHE A 1 88 ? -16.254 -4.880 16.876 1.00 95.69 88 PHE A CA 1
ATOM 635 C C . PHE A 1 88 ? -16.955 -4.825 15.520 1.00 95.69 88 PHE A C 1
ATOM 637 O O . PHE A 1 88 ? -17.159 -5.850 14.861 1.00 95.69 88 PHE A O 1
ATOM 644 N N . ALA A 1 89 ? -17.297 -3.611 15.084 1.00 93.06 89 ALA A N 1
ATOM 645 C CA . ALA A 1 89 ? -17.844 -3.393 13.754 1.00 93.06 89 ALA A CA 1
ATOM 646 C C . ALA A 1 89 ? -16.887 -3.956 12.694 1.00 93.06 89 ALA A C 1
ATOM 648 O O . ALA A 1 89 ? -15.674 -3.749 12.751 1.00 93.06 89 ALA A O 1
ATOM 649 N N . ARG A 1 90 ? -17.423 -4.691 11.718 1.00 92.94 90 ARG A N 1
ATOM 650 C CA . ARG A 1 90 ? -16.609 -5.253 10.639 1.00 92.94 90 ARG A CA 1
ATOM 651 C C . ARG A 1 90 ? -15.948 -4.110 9.847 1.00 92.94 90 ARG A C 1
ATOM 653 O O . ARG A 1 90 ? -16.667 -3.190 9.458 1.00 92.94 90 ARG A O 1
ATOM 660 N N . PRO A 1 91 ? -14.632 -4.175 9.565 1.00 90.19 91 PRO A N 1
ATOM 661 C CA . PRO A 1 91 ? -13.992 -3.228 8.659 1.00 90.19 91 PRO A CA 1
ATOM 662 C C . PRO A 1 91 ? -14.667 -3.233 7.279 1.00 90.19 91 PRO A C 1
ATOM 664 O O . PRO A 1 91 ? -15.314 -4.213 6.899 1.00 90.19 91 PRO A O 1
ATOM 667 N N . GLY A 1 92 ? -14.498 -2.155 6.510 1.00 80.88 92 GLY A N 1
ATOM 668 C CA . GLY A 1 92 ? -14.987 -2.079 5.129 1.00 80.88 92 GLY A CA 1
ATOM 669 C C . GLY A 1 92 ? -14.488 -3.228 4.236 1.00 80.88 92 GLY A C 1
ATOM 670 O O . GLY A 1 92 ? -13.570 -3.963 4.595 1.00 80.88 92 GLY A O 1
ATOM 671 N N . ALA A 1 93 ? -15.102 -3.381 3.056 1.00 73.94 93 ALA A N 1
ATOM 672 C CA . ALA A 1 93 ? -14.865 -4.519 2.158 1.00 73.94 93 ALA A CA 1
ATOM 673 C C . ALA A 1 93 ? -13.390 -4.701 1.745 1.00 73.94 93 ALA A C 1
ATOM 675 O O . ALA A 1 93 ? -12.949 -5.840 1.610 1.00 73.94 93 ALA A O 1
ATOM 676 N N . THR A 1 94 ? -12.635 -3.603 1.624 1.00 81.00 94 THR A N 1
ATOM 677 C CA . THR A 1 94 ? -11.192 -3.622 1.357 1.00 81.00 94 THR A CA 1
ATOM 678 C C . THR A 1 94 ? -10.473 -2.632 2.272 1.00 81.00 94 THR A C 1
ATOM 680 O O . THR A 1 94 ? -10.918 -1.497 2.450 1.00 81.00 94 THR A O 1
ATOM 683 N N . LEU A 1 95 ? -9.355 -3.067 2.860 1.00 87.81 95 LEU A N 1
ATOM 684 C CA . LEU A 1 95 ? -8.446 -2.217 3.627 1.00 87.81 95 LEU A CA 1
ATOM 685 C C . LEU A 1 95 ? -7.200 -1.918 2.791 1.00 87.81 95 LEU A C 1
ATOM 687 O O . LEU A 1 95 ? -6.177 -2.589 2.915 1.00 87.81 95 LEU A O 1
ATOM 691 N N . ASP A 1 96 ? -7.298 -0.895 1.943 1.00 85.31 96 ASP A N 1
ATOM 692 C CA . ASP A 1 96 ? -6.212 -0.492 1.047 1.00 85.31 96 ASP A CA 1
ATOM 693 C C . ASP A 1 96 ? -5.117 0.277 1.801 1.00 85.31 96 ASP A C 1
ATOM 695 O O . ASP A 1 96 ? -5.095 1.509 1.914 1.00 85.31 96 ASP A O 1
ATOM 699 N N . GLY A 1 97 ? -4.183 -0.495 2.349 1.00 85.50 97 GLY A N 1
ATOM 700 C CA . GLY A 1 97 ? -2.986 0.007 3.006 1.00 85.50 97 GLY A CA 1
ATOM 701 C C . GLY A 1 97 ? -3.221 0.617 4.398 1.00 85.50 97 GLY A C 1
ATOM 702 O O . GLY A 1 97 ? -4.317 0.581 4.964 1.00 85.50 97 GLY A O 1
ATOM 703 N N . PRO A 1 98 ? -2.168 1.209 4.989 1.00 87.44 98 PRO A N 1
ATOM 704 C CA . PRO A 1 98 ? -2.150 1.565 6.410 1.00 87.44 98 PRO A CA 1
ATOM 705 C C . PRO A 1 98 ? -3.125 2.687 6.789 1.00 87.44 98 PRO A C 1
ATOM 707 O O . PRO A 1 98 ? -3.573 2.749 7.930 1.00 87.44 98 PRO A O 1
ATOM 710 N N . VAL A 1 99 ? -3.488 3.565 5.848 1.00 87.19 99 VAL A N 1
ATOM 711 C CA . VAL A 1 99 ? -4.437 4.663 6.102 1.00 87.19 99 VAL A CA 1
ATOM 712 C C . VAL A 1 99 ? -5.849 4.120 6.328 1.00 87.19 99 VAL A C 1
ATOM 714 O O . VAL A 1 99 ? -6.539 4.579 7.238 1.00 87.19 99 VAL A O 1
ATOM 717 N N . ALA A 1 100 ? -6.269 3.124 5.542 1.00 89.00 100 ALA A N 1
ATOM 718 C CA . ALA A 1 100 ? -7.558 2.465 5.729 1.00 89.00 100 ALA A CA 1
ATOM 719 C C . ALA A 1 100 ? -7.607 1.732 7.078 1.00 89.00 100 ALA A C 1
ATOM 721 O O . ALA A 1 100 ? -8.562 1.907 7.832 1.00 89.00 100 ALA A O 1
ATOM 722 N N . VAL A 1 101 ? -6.537 1.008 7.430 1.00 92.44 101 VAL A N 1
ATOM 723 C CA . VAL A 1 101 ? -6.412 0.346 8.740 1.00 92.44 101 VAL A CA 1
ATOM 724 C C . VAL A 1 101 ? -6.494 1.363 9.877 1.00 92.44 101 VAL A C 1
ATOM 726 O O . VAL A 1 101 ? -7.276 1.186 10.808 1.00 92.44 101 VAL A O 1
ATOM 729 N N . HIS A 1 102 ? -5.736 2.459 9.795 1.00 91.81 102 HIS A N 1
ATOM 730 C CA . HIS A 1 102 ? -5.763 3.511 10.810 1.00 91.81 102 HIS A CA 1
ATOM 731 C C . HIS A 1 102 ? -7.174 4.073 11.011 1.00 91.81 102 HIS A C 1
ATOM 733 O O . HIS A 1 102 ? -7.613 4.233 12.148 1.00 91.81 102 HIS A O 1
ATOM 739 N N . ARG A 1 103 ? -7.904 4.335 9.922 1.00 89.75 103 ARG A N 1
ATOM 740 C CA . ARG A 1 103 ? -9.288 4.813 9.982 1.00 89.75 103 ARG A CA 1
ATOM 741 C C . ARG A 1 103 ? -10.195 3.840 10.727 1.00 89.75 103 ARG A C 1
ATOM 743 O O . ARG A 1 103 ? -10.870 4.262 11.659 1.00 89.75 103 ARG A O 1
ATOM 750 N N . THR A 1 104 ? -10.143 2.555 10.383 1.00 92.75 104 THR A N 1
ATOM 751 C CA . THR A 1 104 ? -10.911 1.509 11.072 1.00 92.75 104 THR A CA 1
ATOM 752 C C . THR A 1 104 ? -10.597 1.468 12.569 1.00 92.75 104 THR A C 1
ATOM 754 O O . THR A 1 104 ? -11.508 1.417 13.391 1.00 92.75 104 THR A O 1
ATOM 757 N N . LEU A 1 105 ? -9.320 1.575 12.952 1.00 93.19 105 LEU A N 1
ATOM 758 C CA . LEU A 1 105 ? -8.938 1.634 14.368 1.00 93.19 105 LEU A CA 1
ATOM 759 C C . LEU A 1 105 ? -9.522 2.870 15.072 1.00 93.19 105 LEU A C 1
ATOM 761 O O . LEU A 1 105 ? -9.929 2.792 16.231 1.00 93.19 105 LEU A O 1
ATOM 765 N N . LYS A 1 106 ? -9.575 4.018 14.387 1.00 92.06 106 LYS A N 1
ATOM 766 C CA . LYS A 1 106 ? -10.158 5.257 14.924 1.00 92.06 106 LYS A CA 1
ATOM 767 C C . LYS A 1 106 ? -11.677 5.177 15.053 1.00 92.06 106 LYS A C 1
ATOM 769 O O . LYS A 1 106 ? -12.205 5.698 16.030 1.00 92.06 106 LYS A O 1
ATOM 774 N N . GLU A 1 107 ? -12.352 4.521 14.117 1.00 91.38 107 GLU A N 1
ATOM 775 C CA . GLU A 1 107 ? -13.793 4.251 14.178 1.00 91.38 107 GLU A CA 1
ATOM 776 C C . GLU A 1 107 ? -14.126 3.372 15.391 1.00 91.38 107 GLU A C 1
ATOM 778 O O . GLU A 1 107 ? -14.952 3.761 16.211 1.00 91.38 107 GLU A O 1
ATOM 783 N N . TRP A 1 108 ? -13.389 2.280 15.615 1.00 94.81 108 TRP A N 1
ATOM 784 C CA . TRP A 1 108 ? -13.589 1.441 16.805 1.00 94.81 108 TRP A CA 1
ATOM 785 C C . TRP A 1 108 ? -13.328 2.169 18.123 1.00 94.81 108 TRP A C 1
ATOM 787 O O . TRP A 1 108 ? -14.042 1.952 19.099 1.00 94.81 108 TRP A O 1
ATOM 797 N N . LEU A 1 109 ? -12.326 3.052 18.177 1.00 94.38 109 LEU A N 1
ATOM 798 C CA . LEU A 1 109 ? -12.110 3.891 19.359 1.00 94.38 109 LEU A CA 1
ATOM 799 C C . LEU A 1 109 ? -13.319 4.795 19.635 1.00 94.38 109 LEU A C 1
ATOM 801 O O . LEU A 1 109 ? -13.703 4.943 20.795 1.00 94.38 109 LEU A O 1
ATOM 805 N N . ALA A 1 110 ? -13.920 5.373 18.591 1.00 92.44 110 ALA A N 1
ATOM 806 C CA . ALA A 1 110 ? -15.123 6.187 18.730 1.00 92.44 110 ALA A CA 1
ATOM 807 C C . ALA A 1 110 ? -16.320 5.350 19.209 1.00 92.44 110 ALA A C 1
ATOM 809 O O . ALA A 1 110 ? -17.011 5.773 20.135 1.00 92.44 110 ALA A O 1
ATOM 810 N N . ASP A 1 111 ? -16.515 4.151 18.652 1.00 93.00 111 ASP A N 1
ATOM 811 C CA . ASP A 1 111 ? -17.578 3.218 19.061 1.00 93.00 111 ASP A CA 1
ATOM 812 C C . ASP A 1 111 ? -17.462 2.818 20.542 1.00 93.00 111 ASP A C 1
ATOM 814 O O . ASP A 1 111 ? -18.463 2.638 21.234 1.00 93.00 111 ASP A O 1
ATOM 818 N N . LEU A 1 112 ? -16.231 2.725 21.052 1.00 95.25 112 LEU A N 1
ATOM 819 C CA . LEU A 1 112 ? -15.928 2.449 22.459 1.00 95.25 112 LEU A CA 1
ATOM 820 C C . LEU A 1 112 ? -16.028 3.692 23.368 1.00 95.25 112 LEU A C 1
ATOM 822 O O . LEU A 1 112 ? -15.781 3.595 24.570 1.00 95.25 112 LEU A O 1
ATOM 826 N N . GLY A 1 113 ? -16.381 4.859 22.822 1.00 94.94 113 GLY A N 1
ATOM 827 C CA . GLY A 1 113 ? -16.544 6.108 23.571 1.00 94.94 113 GLY A CA 1
ATOM 828 C C . GLY A 1 113 ? -15.237 6.841 23.890 1.00 94.94 113 GLY A C 1
ATO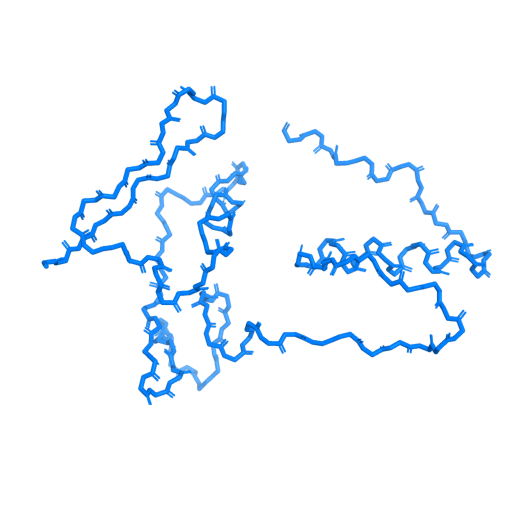M 829 O O . GLY A 1 113 ? -15.236 7.760 24.713 1.00 94.94 113 GLY A O 1
ATOM 830 N N . HIS A 1 114 ? -14.118 6.469 23.263 1.00 94.56 114 HIS A N 1
ATOM 831 C CA . HIS A 1 114 ? -12.863 7.198 23.428 1.00 94.56 114 HIS A CA 1
ATOM 832 C C . HIS A 1 114 ? -12.875 8.521 22.647 1.00 94.56 114 HIS A C 1
ATOM 834 O O . HIS A 1 114 ? -13.477 8.613 21.576 1.00 94.56 114 HIS A O 1
ATOM 840 N N . PRO A 1 115 ? -12.160 9.556 23.125 1.00 89.38 115 PRO A N 1
ATOM 841 C CA . PRO A 1 115 ? -11.984 10.781 22.362 1.00 89.38 115 PRO A CA 1
ATOM 842 C C . PRO A 1 115 ? -11.172 10.505 21.091 1.00 89.38 115 PRO A C 1
ATOM 844 O O . PRO A 1 115 ? -10.032 10.037 21.131 1.00 89.38 115 PRO A O 1
ATOM 847 N N . VAL A 1 116 ? -11.749 10.847 19.943 1.00 86.31 116 VAL A N 1
ATOM 848 C CA . VAL A 1 116 ? -11.115 10.724 18.630 1.00 86.31 116 VAL A CA 1
ATOM 849 C C . VAL A 1 116 ? -11.009 12.122 18.032 1.00 86.31 116 VAL A C 1
ATOM 851 O O . VAL A 1 116 ? -12.012 12.799 17.850 1.00 86.31 116 VAL A O 1
ATOM 854 N N . ALA A 1 117 ? -9.790 12.582 17.739 1.00 76.19 117 ALA A N 1
ATOM 855 C CA . ALA A 1 117 ? -9.608 13.846 17.028 1.00 76.19 117 ALA A CA 1
ATOM 856 C C . ALA A 1 117 ? -10.317 13.802 15.656 1.00 76.19 117 ALA A C 1
ATOM 858 O O . ALA A 1 117 ? -9.997 12.952 14.820 1.00 76.19 117 ALA A O 1
ATOM 859 N N . THR A 1 118 ? -11.251 14.732 15.435 1.00 62.06 118 THR A N 1
ATOM 860 C CA . THR A 1 118 ? -11.940 14.976 14.156 1.00 62.06 118 THR A CA 1
ATOM 861 C C . THR A 1 118 ? -11.865 16.465 13.790 1.00 62.06 118 THR A C 1
ATOM 863 O O . THR A 1 118 ? -12.012 17.294 14.686 1.00 62.06 118 THR A O 1
ATOM 866 N N . PRO A 1 119 ? -11.703 16.827 12.501 1.00 58.41 119 PRO A N 1
ATOM 867 C CA . PRO A 1 119 ? -11.547 15.937 11.362 1.00 58.41 119 PRO A CA 1
ATOM 868 C C . PRO A 1 119 ? -10.071 15.799 10.970 1.00 58.41 119 PRO A C 1
ATOM 870 O O . PRO A 1 119 ? -9.410 16.783 10.649 1.00 58.41 119 PRO A O 1
ATOM 873 N N . TRP A 1 120 ? -9.583 14.564 10.871 1.00 57.91 120 TRP A N 1
ATOM 874 C CA . TRP A 1 120 ? -8.497 14.255 9.944 1.00 57.91 120 TRP A CA 1
ATOM 875 C C . TRP A 1 120 ? -9.095 14.324 8.524 1.00 57.91 120 TRP A C 1
ATOM 877 O O . TRP A 1 120 ? -9.273 13.332 7.839 1.00 57.91 120 TRP A O 1
ATOM 887 N N . ARG A 1 121 ? -9.535 15.500 8.067 1.00 51.62 121 ARG A N 1
ATOM 888 C CA . ARG A 1 121 ? -9.678 15.678 6.618 1.00 51.62 121 ARG A CA 1
ATOM 889 C C . ARG A 1 121 ? -8.267 15.525 6.077 1.00 51.62 121 ARG A C 1
ATOM 891 O O . ARG A 1 121 ? -7.353 16.086 6.681 1.00 51.62 121 ARG A O 1
ATOM 898 N N . GLU A 1 122 ? -8.097 14.734 5.019 1.00 53.44 122 GLU A N 1
ATOM 899 C CA . GLU A 1 122 ? -6.895 14.798 4.192 1.00 53.44 122 GLU A CA 1
ATOM 900 C C . GLU A 1 122 ? -6.543 16.279 4.083 1.00 53.44 122 GLU A C 1
ATOM 902 O O . GLU A 1 122 ? -7.349 17.062 3.571 1.00 53.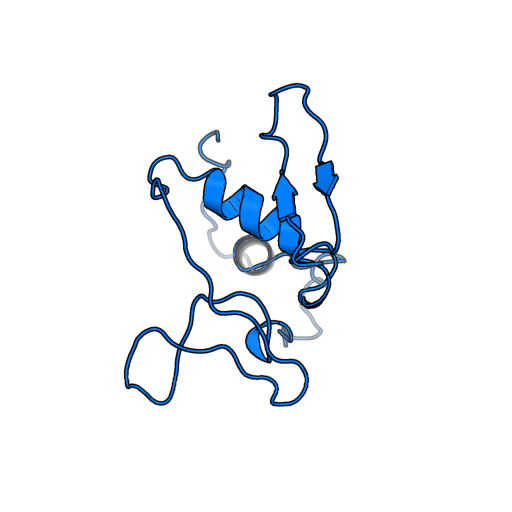44 122 GLU A O 1
ATOM 907 N N . ALA A 1 123 ? -5.432 16.699 4.701 1.00 39.72 123 ALA A N 1
ATOM 908 C CA . ALA A 1 123 ? -4.859 17.986 4.363 1.00 39.72 123 ALA A CA 1
ATOM 909 C C . ALA A 1 123 ? -4.757 17.921 2.845 1.00 39.72 123 ALA A C 1
ATOM 911 O O . ALA A 1 123 ? -4.141 16.980 2.343 1.00 39.72 123 ALA A O 1
ATOM 912 N N . ALA A 1 124 ? -5.545 18.775 2.189 1.00 38.72 124 ALA A N 1
ATOM 913 C CA . ALA A 1 124 ? -5.854 18.696 0.775 1.00 38.72 124 ALA A CA 1
ATOM 914 C C . ALA A 1 124 ? -4.604 18.266 0.006 1.00 38.72 124 ALA A C 1
ATOM 916 O O . ALA A 1 124 ? -3.560 18.908 0.135 1.00 38.72 124 ALA A O 1
ATOM 917 N N . ARG A 1 125 ? -4.712 17.125 -0.680 1.00 44.91 125 ARG A N 1
ATOM 918 C CA . ARG A 1 125 ? -3.759 16.767 -1.724 1.00 44.91 125 ARG A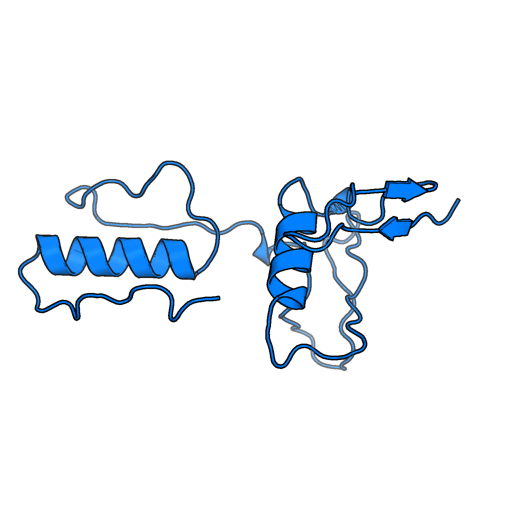 CA 1
ATOM 919 C C . ARG A 1 125 ? -3.843 17.821 -2.818 1.00 44.91 125 ARG A C 1
ATOM 921 O O . ARG A 1 125 ? -4.989 18.230 -3.125 1.00 44.91 125 ARG A O 1
#

Foldseek 3Di:
DDKEWDPDQPPPPDHIDIDDDYQCVQQDDCSSVVVNVLVPDPPRDPDDDAFRQDPVVLDGDDPDDDPDDDDHGGGPVVDDDDDDDPPFDDQPPDQDDDVSVVVSVLVRCVVVVHDHDPDPPPPDD

Secondary structure (DSSP, 8-state):
---EEEPPPTTS----EEESS-TTGGG-TTHHHHHHHHHT-TT--S----PPPBTTTTB---SSSSS---S-SSSGGG-------TTSPPPPS---HHHHHHHHHHHHHHHTT------------

Sequence (125 aa):
PAGHRVLAVEGSGGSDVVVGDDPLTPYGPGAADMVRRADAYTNVADLMINGRYDPETDEIPAFEEQVGSHGGLGGAQTQPFLLYPASFARPGATLDGPVAVHRTLKEWLADLGHPVATPWREAAR

pLDDT: mean 85.86, std 11.43, range [38.72, 96.69]